Protein AF-A0A2M8KWB2-F1 (afdb_monomer_lite)

Organism: NCBI:txid1974864

Structure (mmCIF, N/CA/C/O backbone):
data_AF-A0A2M8KWB2-F1
#
_entry.id   AF-A0A2M8KWB2-F1
#
loop_
_atom_site.group_PDB
_atom_site.id
_atom_site.type_symbol
_atom_site.label_atom_id
_atom_site.label_alt_id
_atom_site.label_comp_id
_atom_site.label_asym_id
_atom_site.label_entity_id
_atom_site.label_seq_id
_atom_site.pdbx_PDB_ins_code
_atom_site.Cartn_x
_atom_site.Cartn_y
_atom_site.Cartn_z
_atom_site.occupancy
_atom_site.B_iso_or_equiv
_atom_site.auth_seq_id
_atom_site.auth_comp_id
_atom_site.auth_asym_id
_atom_site.auth_atom_id
_atom_site.pdbx_PDB_model_num
ATOM 1 N N . MET A 1 1 ? 12.563 4.131 -18.960 1.00 80.19 1 MET A N 1
ATOM 2 C CA . MET A 1 1 ? 11.314 4.667 -18.371 1.00 80.19 1 MET A CA 1
ATOM 3 C C . MET A 1 1 ? 10.938 3.999 -17.051 1.00 80.19 1 MET A C 1
ATOM 5 O O . MET A 1 1 ? 10.467 4.707 -16.171 1.00 80.19 1 MET A O 1
ATOM 9 N N . VAL A 1 2 ? 11.255 2.709 -16.856 1.00 88.00 2 VAL A N 1
ATOM 10 C CA . VAL A 1 2 ? 11.050 1.960 -15.592 1.00 88.00 2 VAL A CA 1
ATOM 11 C C . VAL A 1 2 ? 11.358 2.757 -14.321 1.00 88.00 2 VAL A C 1
ATOM 13 O O . VAL A 1 2 ? 10.531 2.782 -13.421 1.00 88.00 2 VAL A O 1
ATOM 16 N N . ILE A 1 3 ? 12.527 3.406 -14.232 1.00 90.50 3 ILE A N 1
ATOM 17 C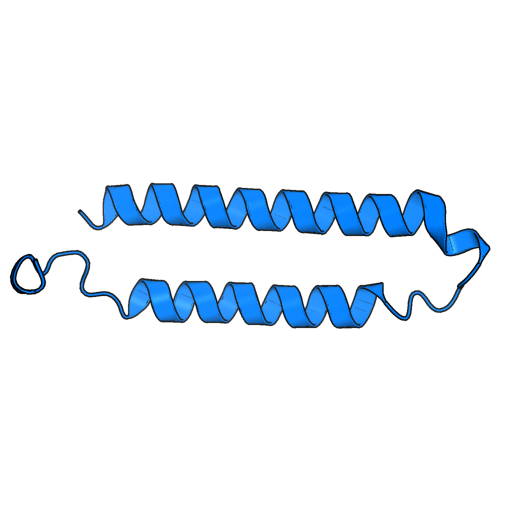 CA . ILE A 1 3 ? 12.965 4.095 -13.002 1.00 90.50 3 ILE A CA 1
ATOM 18 C C . ILE A 1 3 ? 12.005 5.231 -12.628 1.00 90.50 3 ILE A C 1
ATOM 20 O O . ILE A 1 3 ? 11.617 5.351 -11.471 1.00 90.50 3 ILE A O 1
ATOM 24 N N . ILE A 1 4 ? 11.585 6.037 -13.606 1.00 91.50 4 ILE A N 1
ATOM 25 C CA . ILE A 1 4 ? 10.655 7.151 -13.379 1.00 91.50 4 ILE A CA 1
ATOM 26 C C . ILE A 1 4 ? 9.288 6.601 -12.961 1.00 91.50 4 ILE A C 1
ATOM 28 O O . ILE A 1 4 ? 8.730 7.049 -11.961 1.00 91.50 4 ILE A O 1
ATOM 32 N N . SER A 1 5 ? 8.784 5.583 -13.668 1.00 92.31 5 SER A N 1
ATOM 33 C CA . SER A 1 5 ? 7.523 4.920 -13.323 1.00 92.31 5 SER A CA 1
ATOM 34 C C . SER A 1 5 ? 7.555 4.313 -11.921 1.00 92.31 5 SER A C 1
ATOM 36 O O . SER A 1 5 ? 6.581 4.431 -11.187 1.00 92.31 5 SER A O 1
ATOM 38 N N . LEU A 1 6 ? 8.680 3.710 -11.525 1.00 93.50 6 LEU A N 1
ATOM 39 C CA . LEU A 1 6 ? 8.874 3.140 -10.194 1.00 93.50 6 LEU A CA 1
ATOM 40 C C . LEU A 1 6 ? 8.843 4.223 -9.114 1.00 93.50 6 LEU A C 1
ATOM 42 O O . LEU A 1 6 ? 8.177 4.043 -8.102 1.00 93.50 6 LEU A O 1
ATOM 46 N N . ILE A 1 7 ? 9.519 5.354 -9.330 1.00 96.88 7 ILE A N 1
ATOM 47 C CA . ILE A 1 7 ? 9.503 6.478 -8.383 1.00 96.88 7 ILE A CA 1
ATOM 48 C C . ILE A 1 7 ? 8.076 7.003 -8.200 1.00 96.88 7 ILE A C 1
ATOM 50 O O . ILE A 1 7 ? 7.622 7.156 -7.068 1.00 96.88 7 ILE A O 1
ATOM 54 N N . ILE A 1 8 ? 7.350 7.231 -9.299 1.00 95.50 8 ILE A N 1
ATOM 55 C CA . ILE A 1 8 ? 5.956 7.696 -9.254 1.00 95.50 8 ILE A CA 1
ATOM 56 C C . ILE A 1 8 ? 5.074 6.670 -8.535 1.00 95.50 8 ILE A C 1
ATOM 58 O O . ILE A 1 8 ? 4.292 7.035 -7.658 1.00 95.50 8 ILE A O 1
ATOM 62 N N . PHE A 1 9 ? 5.227 5.385 -8.862 1.00 95.56 9 PHE A N 1
ATOM 63 C CA . PHE A 1 9 ? 4.485 4.302 -8.226 1.00 95.56 9 PHE A CA 1
ATOM 64 C C . PHE A 1 9 ? 4.730 4.250 -6.715 1.00 95.56 9 PHE A C 1
ATOM 66 O O . PHE A 1 9 ? 3.773 4.200 -5.947 1.00 95.56 9 PHE A O 1
ATOM 73 N N . LEU A 1 10 ? 5.989 4.329 -6.274 1.00 96.19 10 LEU A N 1
ATOM 74 C CA . LEU A 1 10 ? 6.338 4.339 -4.853 1.00 96.19 10 LEU A CA 1
ATOM 75 C C . LEU A 1 10 ? 5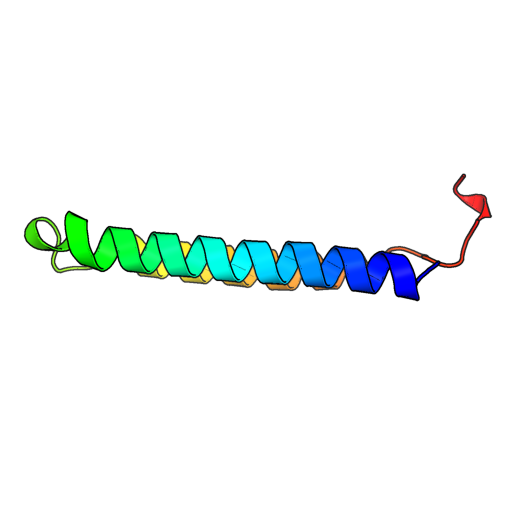.788 5.571 -4.128 1.00 96.19 10 LEU A C 1
ATOM 77 O O . LEU A 1 10 ? 5.364 5.455 -2.981 1.00 96.19 10 LEU A O 1
ATOM 81 N N . LEU A 1 11 ? 5.752 6.733 -4.785 1.00 97.75 11 LEU A N 1
ATOM 82 C CA . LEU A 1 11 ? 5.192 7.957 -4.212 1.00 97.75 11 LEU A CA 1
ATOM 83 C C . LEU A 1 11 ? 3.675 7.838 -4.018 1.00 97.75 11 LEU A C 1
ATOM 85 O O . LEU A 1 11 ? 3.166 8.160 -2.945 1.00 97.75 11 LEU A O 1
ATOM 89 N N . ILE A 1 12 ? 2.962 7.304 -5.015 1.00 95.94 12 ILE A N 1
ATOM 90 C CA . ILE A 1 12 ? 1.522 7.021 -4.916 1.00 95.94 12 ILE A CA 1
ATOM 91 C C . ILE A 1 12 ? 1.257 5.981 -3.825 1.00 95.94 12 ILE A C 1
ATOM 93 O O . ILE A 1 12 ? 0.382 6.181 -2.984 1.00 95.94 12 ILE A O 1
ATOM 97 N N . LEU A 1 13 ? 2.025 4.890 -3.809 1.00 96.31 13 LEU A N 1
ATOM 98 C CA . LEU A 1 13 ? 1.866 3.811 -2.839 1.00 96.31 13 LEU A CA 1
ATOM 99 C C . LEU A 1 13 ? 2.132 4.298 -1.409 1.00 96.31 13 LEU A C 1
ATOM 101 O O . LEU A 1 13 ? 1.351 4.018 -0.501 1.00 96.31 13 LEU A O 1
ATOM 105 N N . GLY A 1 14 ? 3.198 5.074 -1.212 1.00 97.50 14 GLY A N 1
ATOM 106 C CA . GLY A 1 14 ? 3.518 5.699 0.068 1.00 97.50 14 GLY A CA 1
ATOM 107 C C . GLY A 1 14 ? 2.432 6.675 0.520 1.00 97.50 14 GLY A C 1
ATOM 108 O O . GLY A 1 14 ? 1.998 6.617 1.670 1.00 97.50 14 GLY A O 1
ATOM 109 N N . GLY A 1 15 ? 1.931 7.516 -0.391 1.00 97.25 15 GLY A N 1
ATOM 110 C CA . GLY A 1 15 ? 0.817 8.427 -0.120 1.00 97.25 15 GLY A CA 1
ATOM 111 C C . GLY A 1 15 ? -0.465 7.692 0.274 1.00 97.25 15 GLY A C 1
ATOM 112 O O . GLY A 1 15 ? -1.128 8.081 1.233 1.00 97.25 15 GLY A O 1
ATOM 113 N N . TYR A 1 16 ? -0.777 6.585 -0.402 1.00 95.94 16 TYR A N 1
ATOM 114 C CA . TYR A 1 16 ? -1.911 5.729 -0.062 1.00 95.94 16 TYR A CA 1
ATOM 115 C C . TYR A 1 16 ? -1.773 5.118 1.337 1.00 95.94 16 TYR A C 1
ATOM 117 O O . TYR A 1 16 ? -2.716 5.178 2.123 1.00 95.94 16 TYR A O 1
ATOM 125 N N . ILE A 1 17 ? -0.597 4.580 1.680 1.00 95.88 17 ILE A N 1
ATOM 126 C CA . ILE A 1 17 ? -0.334 4.013 3.011 1.00 95.88 17 ILE A CA 1
ATOM 127 C C . ILE A 1 17 ? -0.476 5.090 4.092 1.00 95.88 17 ILE A C 1
ATOM 129 O O . ILE A 1 17 ? -1.136 4.856 5.104 1.00 95.88 17 ILE A O 1
ATOM 133 N N . ALA A 1 18 ? 0.094 6.278 3.872 1.00 97.38 18 ALA A N 1
ATOM 134 C CA . ALA A 1 18 ? -0.014 7.397 4.804 1.00 97.38 18 ALA A CA 1
ATOM 135 C C . ALA A 1 18 ? -1.475 7.837 4.995 1.00 97.38 18 ALA A C 1
ATOM 137 O O . ALA A 1 18 ? -1.921 8.033 6.126 1.00 97.38 18 ALA A O 1
ATOM 138 N N . PHE A 1 19 ? -2.239 7.930 3.905 1.00 95.81 19 PHE A N 1
ATOM 139 C CA . PHE A 1 19 ? -3.659 8.265 3.946 1.00 95.81 19 PHE A CA 1
ATOM 140 C C . PHE A 1 19 ? -4.481 7.204 4.690 1.00 95.81 19 PHE A C 1
ATOM 142 O O . PHE A 1 19 ? -5.262 7.541 5.579 1.00 95.81 19 PHE A O 1
ATOM 149 N N . ALA A 1 20 ? -4.272 5.921 4.388 1.00 95.00 20 ALA A N 1
ATOM 150 C CA . ALA A 1 20 ? -4.945 4.819 5.069 1.00 95.00 20 ALA A CA 1
ATOM 151 C C . ALA A 1 20 ? -4.627 4.806 6.574 1.00 95.00 20 ALA A C 1
ATOM 153 O O . ALA A 1 20 ? -5.532 4.650 7.394 1.00 95.00 20 ALA A O 1
ATOM 154 N N . ALA A 1 21 ? -3.366 5.036 6.951 1.00 94.12 21 ALA A N 1
ATOM 155 C CA . ALA A 1 21 ? -2.951 5.137 8.347 1.00 94.12 21 ALA A CA 1
ATOM 156 C C . ALA A 1 21 ? -3.607 6.329 9.062 1.00 94.12 21 ALA A C 1
ATOM 158 O O . ALA A 1 21 ? -4.115 6.168 10.173 1.00 94.12 21 ALA A O 1
ATOM 159 N N . ALA A 1 22 ? -3.655 7.500 8.419 1.00 94.88 22 ALA A N 1
ATOM 160 C CA . ALA A 1 22 ? -4.325 8.682 8.957 1.00 94.88 22 ALA A CA 1
ATOM 161 C C . ALA A 1 22 ? -5.830 8.443 9.156 1.00 94.88 22 ALA A C 1
ATOM 163 O O . ALA A 1 22 ? -6.387 8.832 10.181 1.00 94.88 22 ALA A O 1
ATOM 164 N N . LEU A 1 23 ? -6.478 7.750 8.218 1.00 92.19 23 LEU A N 1
ATOM 165 C CA . LEU A 1 23 ? -7.896 7.411 8.299 1.00 92.19 23 LEU A CA 1
ATOM 166 C C . LEU A 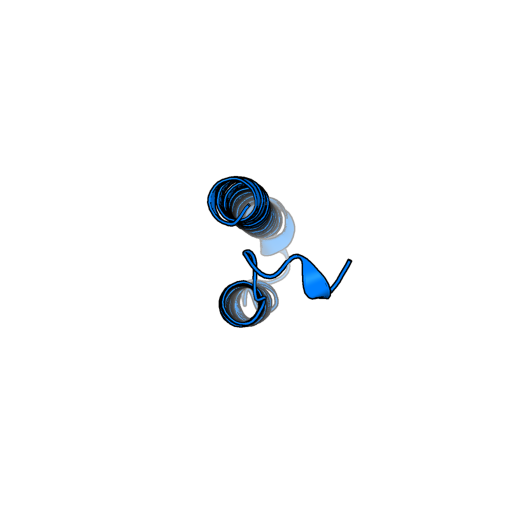1 23 ? -8.169 6.423 9.439 1.00 92.19 23 LEU A C 1
ATOM 168 O O . LEU A 1 23 ? -9.078 6.648 10.235 1.00 92.19 23 LEU A O 1
ATOM 172 N N . ILE A 1 24 ? -7.339 5.385 9.589 1.00 91.62 24 ILE A N 1
ATOM 173 C CA . ILE A 1 24 ? -7.417 4.455 10.725 1.00 91.62 24 ILE A CA 1
ATOM 174 C C . ILE A 1 24 ? -7.226 5.208 12.045 1.00 91.62 24 ILE A C 1
ATOM 176 O O . ILE A 1 24 ? -8.002 5.005 12.975 1.00 91.62 24 ILE A O 1
ATOM 180 N N . TYR A 1 25 ? -6.226 6.087 12.135 1.00 90.69 25 TYR A N 1
ATOM 181 C CA . TYR A 1 25 ? -5.976 6.894 13.330 1.00 90.69 25 TYR A CA 1
ATOM 182 C C . TYR A 1 25 ? -7.162 7.804 13.670 1.00 90.69 25 TYR A C 1
ATOM 184 O O . TYR A 1 25 ? -7.573 7.874 14.829 1.00 90.69 25 TYR A O 1
ATOM 192 N N . HIS A 1 26 ? -7.744 8.460 12.665 1.00 89.75 26 HIS A N 1
ATOM 193 C CA . HIS A 1 26 ? -8.903 9.328 12.833 1.00 89.75 26 HIS A CA 1
ATOM 194 C C . HIS A 1 26 ? -10.125 8.539 13.317 1.00 89.75 26 HIS A C 1
ATOM 196 O O . HIS A 1 26 ? -10.729 8.893 14.326 1.00 89.75 26 HIS A O 1
ATOM 202 N N . VAL A 1 27 ? -10.453 7.420 12.666 1.00 87.50 27 VAL A N 1
ATOM 203 C CA . VAL A 1 27 ? -11.564 6.553 13.089 1.00 87.50 27 VAL A CA 1
ATOM 204 C C . VAL A 1 27 ? -11.334 6.042 14.511 1.00 87.50 27 VAL A C 1
ATOM 206 O O . VAL A 1 27 ? -12.251 6.076 15.330 1.00 87.50 27 VAL A O 1
ATOM 209 N N . ARG A 1 28 ? -10.103 5.631 14.841 1.00 83.81 28 ARG A N 1
ATOM 210 C CA . ARG A 1 28 ? -9.779 5.177 16.195 1.00 83.81 28 ARG A CA 1
ATOM 211 C C . ARG A 1 28 ? -9.978 6.275 17.238 1.00 83.81 28 ARG A C 1
ATOM 213 O O . ARG A 1 28 ? -10.592 6.046 18.270 1.00 83.81 28 ARG A O 1
ATOM 220 N N . THR A 1 29 ? -9.484 7.472 16.960 1.00 85.44 29 THR A N 1
ATOM 221 C CA . THR A 1 29 ? -9.512 8.572 17.928 1.00 85.44 29 THR A CA 1
ATOM 222 C C . THR A 1 29 ? -10.917 9.145 18.124 1.00 85.44 29 THR A C 1
ATOM 224 O O . THR A 1 29 ? -11.265 9.505 19.242 1.00 85.44 29 THR A O 1
ATOM 227 N N . TYR A 1 30 ? -11.729 9.226 17.064 1.00 83.94 30 TYR A N 1
ATOM 228 C CA . TYR A 1 30 ? -12.964 10.025 17.083 1.00 83.94 30 TYR A CA 1
ATOM 229 C C . TYR A 1 30 ? -14.268 9.225 16.956 1.00 83.94 30 TYR A C 1
ATOM 231 O O . TYR A 1 30 ? -15.338 9.794 17.159 1.00 83.94 30 TYR A O 1
ATOM 239 N N . VAL A 1 31 ? -14.221 7.931 16.615 1.00 73.50 31 VAL A N 1
ATOM 240 C CA . VAL A 1 31 ? -15.435 7.120 16.367 1.00 73.50 31 VAL A CA 1
ATOM 241 C C . VAL A 1 31 ? -15.614 5.990 17.393 1.00 73.50 31 VAL A C 1
ATOM 243 O O . VAL A 1 31 ? -16.743 5.568 17.645 1.00 73.50 31 VAL A O 1
ATOM 246 N N . ILE A 1 32 ? -14.535 5.525 18.035 1.00 61.12 32 ILE A N 1
ATOM 247 C CA . ILE A 1 32 ? -14.535 4.326 18.898 1.00 61.12 32 ILE A CA 1
ATOM 248 C C . ILE A 1 32 ? -15.443 4.420 20.128 1.00 61.12 32 ILE A C 1
ATOM 250 O O . ILE A 1 32 ? -15.906 3.379 20.590 1.00 61.12 32 ILE A O 1
ATOM 254 N N . GLU A 1 33 ? -15.782 5.613 20.630 1.00 61.22 33 GLU A N 1
ATOM 255 C CA . GLU A 1 33 ? -16.716 5.730 21.766 1.00 61.22 33 GLU A CA 1
ATOM 256 C C . GLU A 1 33 ? -18.084 5.070 21.499 1.00 61.22 33 GLU A C 1
ATOM 258 O O . GLU A 1 33 ? -18.791 4.736 22.447 1.00 61.22 33 GLU A O 1
ATOM 263 N N . LYS A 1 34 ? -18.458 4.835 20.228 1.00 61.75 34 LYS A N 1
ATOM 264 C CA . LYS A 1 34 ? -19.736 4.209 19.848 1.00 61.75 34 LYS A CA 1
ATOM 265 C C . LYS A 1 34 ? -19.654 2.760 19.356 1.00 61.75 34 LYS A C 1
ATOM 267 O O . LYS A 1 34 ? -20.701 2.123 19.282 1.00 61.75 34 LYS A O 1
ATOM 272 N N . ASP A 1 35 ? -18.474 2.224 19.037 1.00 62.47 35 ASP A N 1
ATOM 273 C CA . ASP A 1 35 ? -18.334 0.837 18.558 1.00 62.47 35 ASP A CA 1
ATOM 274 C C . ASP A 1 35 ? -17.028 0.178 19.057 1.00 62.47 35 ASP A C 1
ATOM 276 O O . ASP A 1 35 ? -15.978 0.286 18.411 1.00 62.47 35 ASP A O 1
ATOM 280 N N . PRO A 1 36 ? -17.070 -0.545 20.194 1.00 62.16 36 PRO A N 1
ATOM 281 C CA . PRO A 1 36 ? -15.891 -1.174 20.790 1.00 62.16 36 PRO A CA 1
ATOM 282 C C . PRO A 1 36 ? -15.342 -2.338 19.956 1.00 62.16 36 PRO A C 1
ATOM 284 O O . PRO A 1 36 ? -14.211 -2.775 20.174 1.00 62.16 36 PRO A O 1
ATOM 287 N N . THR A 1 37 ? -16.105 -2.851 18.986 1.00 69.88 37 THR A N 1
ATOM 288 C CA . THR A 1 37 ? -15.691 -4.014 18.190 1.00 69.88 37 THR A CA 1
ATOM 289 C C . THR A 1 37 ? -14.701 -3.665 17.084 1.00 69.88 37 THR A C 1
ATOM 291 O O . THR A 1 37 ? -14.063 -4.563 16.541 1.00 69.88 37 THR A O 1
ATOM 294 N N . HIS A 1 38 ? -14.522 -2.375 16.766 1.00 68.38 38 HIS A N 1
ATOM 295 C CA . HIS A 1 38 ? -13.648 -1.920 15.678 1.00 68.38 38 HIS A CA 1
ATOM 296 C C . HIS A 1 38 ? -13.953 -2.615 14.335 1.00 68.38 38 HIS A C 1
ATOM 298 O O . HIS A 1 38 ? -13.067 -2.732 13.481 1.00 68.38 38 HIS A O 1
ATOM 304 N N . ASN A 1 39 ? -15.196 -3.071 14.135 1.00 75.25 39 ASN A N 1
ATOM 305 C CA . ASN A 1 39 ? -15.571 -3.977 13.047 1.00 75.25 39 ASN A CA 1
ATOM 306 C C . ASN A 1 39 ? -15.279 -3.414 11.651 1.00 75.25 39 ASN A C 1
ATOM 308 O O . ASN A 1 39 ? -15.113 -4.179 10.708 1.00 75.25 39 ASN A O 1
ATOM 312 N N . PHE A 1 40 ? -15.166 -2.093 11.506 1.00 80.62 40 PHE A N 1
ATOM 313 C CA . PHE A 1 40 ? -14.816 -1.444 10.243 1.00 80.62 40 PHE A CA 1
ATOM 314 C C . PHE A 1 40 ? -13.307 -1.441 9.934 1.00 80.62 40 PHE A C 1
ATOM 316 O O . PHE A 1 40 ? -12.907 -1.485 8.771 1.00 80.62 40 PHE A O 1
ATOM 323 N N . ILE A 1 41 ? -12.446 -1.413 10.956 1.00 86.38 41 ILE A N 1
ATOM 324 C CA . ILE A 1 41 ? -10.998 -1.228 10.773 1.00 86.38 41 ILE A CA 1
ATOM 325 C C . ILE A 1 41 ? -10.357 -2.484 10.178 1.00 86.38 41 ILE A C 1
ATOM 327 O O . ILE A 1 41 ? -9.529 -2.379 9.274 1.00 86.38 41 ILE A O 1
ATOM 331 N N . MET A 1 42 ? -10.740 -3.671 10.656 1.00 87.88 42 MET A N 1
ATOM 332 C CA . MET A 1 42 ? -10.124 -4.920 10.202 1.00 87.88 42 MET A CA 1
ATOM 333 C C . MET A 1 42 ? -10.413 -5.216 8.716 1.00 87.88 42 MET A C 1
ATOM 335 O O . MET A 1 42 ? -9.452 -5.419 7.970 1.00 87.88 42 MET A O 1
ATOM 339 N N . PRO A 1 43 ? -11.670 -5.158 8.225 1.00 91.06 43 PRO A N 1
ATOM 340 C CA . PRO A 1 43 ? -11.956 -5.298 6.798 1.00 91.06 43 PRO A CA 1
ATOM 341 C C . PRO A 1 43 ? -11.253 -4.235 5.951 1.00 91.06 43 PRO A C 1
ATOM 343 O O . PRO A 1 43 ? -10.710 -4.563 4.900 1.00 91.06 43 PRO A O 1
ATOM 346 N N . PHE A 1 44 ? -11.201 -2.980 6.417 1.00 92.56 44 PHE A N 1
ATOM 347 C CA . PHE A 1 44 ? -10.506 -1.905 5.707 1.00 92.56 44 PHE A CA 1
ATOM 348 C C . PHE A 1 44 ? -9.012 -2.203 5.529 1.00 92.56 44 PHE A C 1
ATOM 350 O O . PHE A 1 44 ? -8.493 -2.072 4.419 1.00 92.56 44 PHE A O 1
ATOM 357 N N . ILE A 1 45 ? -8.325 -2.648 6.587 1.00 92.19 45 ILE A N 1
ATOM 358 C CA . ILE A 1 45 ? -6.905 -3.026 6.526 1.00 92.19 45 ILE A CA 1
ATOM 359 C C . ILE A 1 45 ? -6.701 -4.192 5.554 1.00 92.19 45 ILE A C 1
ATOM 361 O O . ILE A 1 45 ? -5.802 -4.134 4.717 1.00 92.19 45 ILE A O 1
ATOM 365 N N . VAL A 1 46 ? -7.544 -5.226 5.631 1.00 94.88 46 VAL A N 1
ATOM 366 C CA . VAL A 1 46 ? -7.443 -6.408 4.760 1.00 94.88 46 VAL A CA 1
ATOM 367 C C . VAL A 1 46 ? -7.620 -6.023 3.291 1.00 94.88 46 VAL A C 1
ATOM 369 O O . VAL A 1 46 ? -6.774 -6.360 2.464 1.00 94.88 46 VAL A O 1
A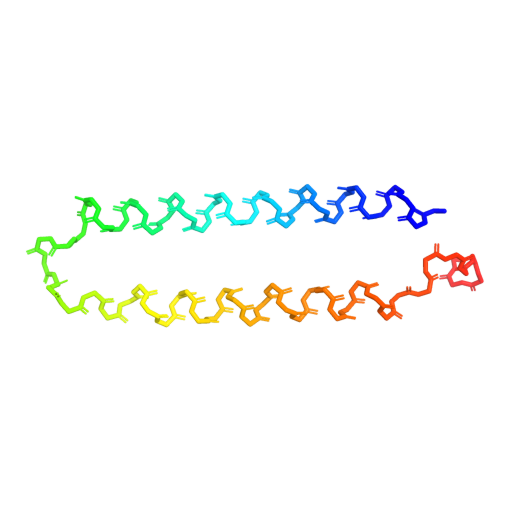TOM 372 N N . VAL A 1 47 ? -8.675 -5.273 2.962 1.00 95.62 47 VAL A N 1
ATOM 373 C CA . VAL A 1 47 ? -8.939 -4.820 1.587 1.00 95.62 47 VAL A CA 1
ATOM 374 C C . VAL A 1 47 ? -7.815 -3.914 1.086 1.00 95.62 47 VAL A C 1
ATOM 376 O O . VAL A 1 47 ? -7.335 -4.099 -0.031 1.00 95.62 47 VAL A O 1
ATOM 379 N N . SER A 1 48 ? -7.337 -2.986 1.918 1.00 95.44 48 SER A N 1
ATOM 380 C CA . SER A 1 48 ? -6.224 -2.100 1.559 1.00 95.44 48 SER A CA 1
ATOM 381 C C . SER A 1 48 ? -4.940 -2.885 1.277 1.00 95.44 48 SER A C 1
ATOM 383 O O . SER A 1 48 ? -4.251 -2.615 0.296 1.00 95.44 48 SER A O 1
ATOM 385 N N . GLY A 1 49 ? -4.641 -3.907 2.085 1.00 95.31 49 GLY A N 1
ATOM 386 C CA . GLY A 1 49 ? -3.505 -4.803 1.864 1.00 95.31 49 GLY A CA 1
ATOM 387 C C . GLY A 1 49 ? -3.605 -5.575 0.546 1.00 95.31 49 GLY A C 1
ATOM 388 O O . GLY A 1 49 ? -2.631 -5.639 -0.205 1.00 95.31 49 GLY A O 1
ATOM 389 N N . ILE A 1 50 ? -4.791 -6.100 0.217 1.00 97.44 50 ILE A N 1
ATOM 390 C CA . ILE A 1 50 ? -5.039 -6.774 -1.068 1.00 97.44 50 ILE A CA 1
ATOM 391 C C . ILE A 1 50 ? -4.804 -5.811 -2.237 1.00 97.44 50 ILE A C 1
ATOM 393 O O . ILE A 1 50 ? -4.127 -6.173 -3.198 1.00 97.44 50 ILE A O 1
ATOM 397 N N . LEU A 1 51 ? -5.313 -4.578 -2.156 1.00 95.88 51 LEU A N 1
ATOM 398 C CA . LEU A 1 51 ? -5.131 -3.572 -3.206 1.00 95.88 51 LEU A CA 1
ATOM 399 C C . LEU A 1 51 ? -3.658 -3.200 -3.405 1.00 95.88 51 LEU A C 1
ATOM 401 O O . LEU A 1 51 ? -3.211 -3.093 -4.546 1.00 95.88 51 LEU A O 1
ATOM 405 N N . ILE A 1 52 ? -2.885 -3.075 -2.321 1.00 96.25 52 ILE A N 1
ATOM 406 C CA . ILE A 1 52 ? -1.433 -2.864 -2.388 1.00 96.25 52 ILE A CA 1
ATOM 407 C C . ILE A 1 52 ? -0.763 -4.009 -3.157 1.00 96.25 52 ILE A C 1
ATOM 409 O O . ILE A 1 52 ? -0.031 -3.755 -4.114 1.00 96.25 52 ILE A O 1
ATOM 413 N N . ILE A 1 53 ? -1.052 -5.264 -2.804 1.00 96.75 53 ILE A N 1
ATOM 414 C CA . ILE A 1 53 ? -0.476 -6.438 -3.480 1.00 96.75 53 ILE A CA 1
ATOM 415 C C . ILE A 1 53 ? -0.849 -6.449 -4.968 1.00 96.75 53 ILE A C 1
ATOM 417 O O . ILE A 1 53 ? 0.023 -6.614 -5.823 1.00 96.75 53 ILE A O 1
ATOM 421 N N . LEU A 1 54 ? -2.127 -6.232 -5.291 1.00 97.00 54 LEU A N 1
ATOM 422 C CA . LEU A 1 54 ? -2.596 -6.181 -6.676 1.00 97.00 54 LEU A CA 1
ATOM 423 C C . LEU A 1 54 ? -1.908 -5.066 -7.465 1.00 97.00 54 LEU A C 1
ATOM 425 O O . LEU A 1 54 ? -1.494 -5.297 -8.598 1.00 97.00 54 LEU A O 1
ATOM 429 N N . SER A 1 55 ? -1.729 -3.886 -6.868 1.00 95.44 55 SER A N 1
ATOM 430 C CA . SER A 1 55 ? -1.040 -2.769 -7.518 1.00 95.44 55 SER A CA 1
ATOM 431 C C . SER A 1 55 ? 0.403 -3.116 -7.892 1.00 95.44 55 SER A C 1
ATOM 433 O O . SER A 1 55 ? 0.841 -2.792 -8.994 1.00 95.44 55 SER A O 1
ATOM 435 N N . ILE A 1 56 ? 1.113 -3.854 -7.030 1.00 95.31 56 ILE A N 1
ATOM 436 C CA . ILE A 1 56 ? 2.481 -4.315 -7.290 1.00 95.31 56 ILE A CA 1
ATOM 437 C C . ILE A 1 56 ? 2.481 -5.330 -8.437 1.00 95.31 56 ILE A C 1
ATOM 439 O O . ILE A 1 56 ? 3.288 -5.218 -9.358 1.00 95.31 56 ILE A O 1
ATOM 443 N N . ILE A 1 57 ? 1.554 -6.294 -8.425 1.00 96.19 57 ILE A N 1
ATOM 444 C CA . ILE A 1 57 ? 1.422 -7.290 -9.499 1.00 96.19 57 ILE A CA 1
ATOM 445 C C . ILE A 1 57 ? 1.154 -6.605 -10.842 1.00 96.19 57 ILE A C 1
ATOM 447 O O . ILE A 1 57 ? 1.798 -6.938 -11.837 1.00 96.19 57 ILE A O 1
ATOM 451 N N . PHE A 1 58 ? 0.226 -5.648 -10.885 1.00 93.88 58 PHE A N 1
ATOM 452 C CA . PHE A 1 58 ? -0.076 -4.910 -12.108 1.00 93.88 58 PHE A CA 1
ATOM 453 C C . PHE A 1 58 ? 1.106 -4.066 -12.568 1.00 93.88 58 PHE A C 1
ATOM 455 O O . PHE A 1 58 ? 1.428 -4.101 -13.752 1.00 93.88 58 PHE A O 1
ATOM 462 N N . PHE A 1 59 ? 1.800 -3.389 -11.650 1.00 93.81 59 PHE A N 1
ATOM 463 C CA . PHE A 1 59 ? 3.004 -2.637 -11.981 1.00 93.81 59 PHE A CA 1
ATOM 464 C C . PHE A 1 59 ? 4.057 -3.539 -12.639 1.00 93.81 59 PHE A C 1
ATOM 466 O O . PHE A 1 59 ? 4.593 -3.198 -13.686 1.00 93.81 59 PHE A O 1
ATOM 473 N N . LEU A 1 60 ? 4.318 -4.727 -12.091 1.00 91.88 60 LEU A N 1
ATOM 474 C CA . LEU A 1 60 ? 5.310 -5.655 -12.646 1.00 91.88 60 LEU A CA 1
ATOM 475 C C . LEU A 1 60 ? 4.919 -6.243 -14.012 1.00 91.88 60 LEU A C 1
ATOM 477 O O . LEU A 1 60 ? 5.798 -6.658 -14.763 1.00 91.88 60 LEU A O 1
ATOM 481 N N . ARG A 1 61 ? 3.623 -6.296 -14.341 1.00 91.19 61 ARG A N 1
ATOM 482 C CA . ARG A 1 61 ? 3.134 -6.813 -15.631 1.00 91.19 61 ARG A CA 1
ATOM 483 C C . ARG A 1 61 ? 3.224 -5.807 -16.774 1.00 91.19 61 ARG A C 1
ATOM 485 O O . ARG A 1 61 ? 3.127 -6.218 -17.927 1.00 91.19 61 ARG A O 1
ATOM 492 N N . VAL A 1 62 ? 3.380 -4.516 -16.485 1.00 88.12 62 VAL A N 1
ATOM 493 C CA . VAL A 1 62 ? 3.503 -3.495 -17.528 1.00 88.12 62 VAL A CA 1
ATOM 494 C C . VAL A 1 62 ? 4.908 -3.562 -18.142 1.00 88.12 62 VAL A C 1
ATOM 496 O O . VAL A 1 62 ? 5.901 -3.487 -17.414 1.00 88.12 62 VAL A O 1
ATOM 499 N N . PRO A 1 63 ? 5.034 -3.670 -19.475 1.00 87.75 63 PRO A N 1
ATOM 500 C CA . PRO A 1 63 ? 6.326 -3.674 -20.150 1.00 87.75 63 PRO A CA 1
ATOM 501 C C . PRO A 1 63 ? 6.881 -2.243 -20.248 1.00 87.75 63 PRO A C 1
ATOM 503 O O . PRO A 1 63 ? 6.894 -1.617 -21.299 1.00 87.75 63 PRO A O 1
ATOM 506 N N . TRP A 1 64 ? 7.374 -1.708 -19.132 1.00 85.31 64 TRP A N 1
ATOM 507 C CA . TRP A 1 64 ? 7.837 -0.318 -18.964 1.00 85.31 64 TRP A CA 1
ATOM 508 C C . TRP A 1 64 ? 8.940 0.174 -19.914 1.00 85.31 64 TRP A C 1
ATOM 510 O O . TRP A 1 64 ? 9.266 1.362 -19.908 1.00 85.31 64 TRP A O 1
ATOM 520 N N . ASN A 1 65 ? 9.591 -0.731 -20.639 1.00 82.00 65 ASN A N 1
ATOM 521 C CA . ASN A 1 65 ? 10.643 -0.407 -21.602 1.00 82.00 65 ASN A CA 1
ATOM 522 C C . ASN A 1 65 ? 10.185 -0.578 -23.052 1.00 82.00 65 ASN A C 1
ATOM 524 O O . ASN A 1 65 ? 10.947 -0.245 -23.956 1.00 82.00 65 ASN A O 1
ATOM 528 N N . ASP A 1 66 ? 8.979 -1.095 -23.272 1.00 80.12 66 ASP A N 1
ATOM 529 C CA . ASP A 1 66 ? 8.466 -1.337 -24.607 1.00 80.12 66 ASP A CA 1
ATOM 530 C C . ASP A 1 66 ? 7.709 -0.099 -25.096 1.00 80.12 66 ASP A C 1
ATOM 532 O O . ASP A 1 66 ? 6.590 0.192 -24.675 1.00 80.12 66 ASP A O 1
ATOM 536 N N . LEU A 1 67 ? 8.377 0.674 -25.953 1.00 64.19 67 LEU A N 1
ATOM 537 C CA . LEU A 1 67 ? 7.822 1.866 -26.597 1.00 64.19 67 LEU A CA 1
ATOM 538 C C . LEU A 1 67 ? 6.867 1.520 -27.750 1.00 64.19 67 LEU A C 1
ATOM 540 O O . LEU A 1 67 ? 6.261 2.429 -28.299 1.00 64.19 67 LEU A O 1
ATOM 544 N N . SER A 1 68 ? 6.719 0.241 -28.120 1.00 64.25 68 SER A N 1
ATOM 545 C CA . SER A 1 68 ? 5.832 -0.190 -29.215 1.00 64.25 68 SER A CA 1
ATOM 546 C C . SER A 1 68 ? 4.333 -0.132 -28.880 1.00 64.25 68 SER A C 1
ATOM 548 O O . SER A 1 68 ? 3.499 -0.318 -29.763 1.00 64.25 68 SER A O 1
ATOM 550 N N . LEU A 1 69 ? 3.988 0.125 -27.613 1.00 58.50 69 LEU A N 1
ATOM 551 C CA . LEU A 1 69 ? 2.616 0.304 -27.120 1.00 58.50 69 LEU A CA 1
ATOM 552 C C . LEU A 1 69 ? 2.149 1.776 -27.110 1.00 58.50 69 LEU A C 1
ATOM 554 O O . LEU A 1 69 ? 1.054 2.053 -26.617 1.00 58.50 69 LEU A O 1
ATOM 558 N N . LEU A 1 70 ? 2.972 2.701 -27.617 1.00 54.12 70 LEU A N 1
ATOM 559 C CA . LEU A 1 70 ? 2.685 4.130 -27.809 1.00 54.12 70 LEU A CA 1
ATOM 560 C C . LEU A 1 70 ? 2.565 4.448 -29.303 1.00 54.12 70 LEU A C 1
ATOM 562 O O . LEU A 1 70 ? 1.672 5.256 -29.638 1.00 54.12 70 LEU A O 1
#

pLDDT: mean 87.03, std 11.93, range [54.12, 97.75]

Radius of gyration: 16.83 Å; chains: 1; bounding box: 33×17×51 Å

Foldseek 3Di:
DLVVLVVVLVVVLVVLVVVLVVVLVCCVVPPCVPPVVVVVNVVSVVVSVVVSVVSVVVSVPDPVPDPVVD

Secondary structure (DSSP, 8-state):
-HHHHHHHHHHHHHHHHHHHHHHHHHHHHHHGGG-TT-TTHHHHHHHHHHHHHHHHHHHHHS-TT-GGG-

Sequence (70 aa):
MVIISLIIFLLILGGYIAFAAALIYHVRTYVIEKDPTHNFIMPFIVVSGILIILSIIFFLRVPWNDLSLL

=== Feature glossary ===
The record interleaves many kinds of information about one protein. Here is each kind framed as the question it answers.

Q: What are the backbone torsion angles?
A: φ (phi) and ψ (psi) are the two rotatable backbone dihedrals per residue: φ is the C(i-1)–N–Cα–C torsion, ψ is the N–Cα–C–N(i+1) torsion, both in degrees on (−180°, 180°]. α-helical residues cluster near (−60°, −45°); β-strand residues near (−120°, +130°). A Ramachandran plot is simply a scatter of (φ, ψ) for every residue.

Q: What is the amino-acid chain?
A: This is the polypeptide sequence — one letter per residue, N-terminus first. Length ranges from a few dozen residues for small domains to over a thousand for large multi-domain proteins.

Q: How mobile is each atom in the crystal?
A: For experimental (PDB) structures, the B-factor (temperature factor) quantifies the positional spread of each atom in the crystal — a combination of thermal vibration and static disorder — in units of Å². High B-factors mark flexible loops or poorly resolved regions; low B-factors mark the rigid, well-ordered core.

Q: Are the domains correctly placed relative to each other?
A: Predicted Aligned Error (PAE) is an AlphaFold confidence matrix: entry (i, j) is the expected error in the position of residue j, in ångströms, when the prediction is superimposed on the true structure at residue i. Low PAE within a block of residues means that block is internally rigid and well-predicted; high PAE between two blocks means their relative placement is uncertain even if each block individually is confident.

Q: How confident is the AlphaFold model at each residue?
A: pLDDT is the predicted lDDT-Cα score: AlphaFold's confidence that the local environment of each residue (all inter-atomic distances within 15 Å) is correctly placed. It is a per-residue number between 0 and 100, with higher meaning more reliable.

Q: What family and function is it annotated with?
A: Functional annotations link the protein to curated databases. InterPro entries identify conserved domains and families by matching the sequence against member-database signatures (Pfam, PROSITE, CDD, …). Gene Ontology (GO) terms describe molecular function, biological process, and cellular component in a controlled vocabulary. CATH places the structure in a hierarchical fold classification (Class/Architecture/Topology/Homologous-superfamily). The organism is the source species.

Q: How big and how compact is the whole molecule?
A: Three whole-structure scalars: the radius of gyration (RMS distance of Cα from centroid, in Å), the count of Cα–Cα contacts (pairs closer than 8 Å and separated by more than four residues in sequence — i.e. tertiary, not local, contacts), and the bounding-box dimensions. Together they distinguish compact globular folds from extended fibres or disordered chains.

Q: What known structures does this most resemble?
A: The Foldseek neighbor l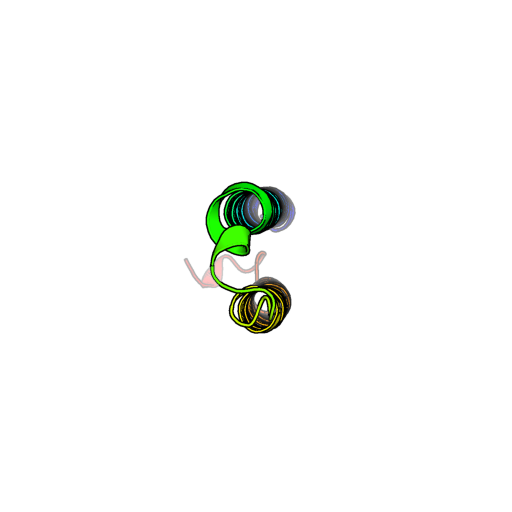ist gives the closest experimentally determined structures in the PDB, ranked by structural alignment. TM-score near 1 means near-identical fold; near 0.3 means only rough topology match. This is how one finds what a novel AlphaFold prediction most resembles in the solved-structure universe.

Q: Which residues are buried vs exposed?
A: SASA measures how much of the protein is reachable by solvent. It is computed by rolling a water-sized probe over the atomic surface and summing the exposed area (Å²). Per-residue SASA distinguishes core (buried, low SASA) from surface (exposed, high SASA) residues; total SASA is a whole-molecule size measure.

Q: Which residues are in helices, strands, or loops?
A: Eight-state secondary structure (DSSP): H is the canonical α-helix, G the tighter 3₁₀-helix, I the wider π-helix; E/B are β-structure, T and S are turns and bends, and '-' is everything else. DSSP derives these from the pattern of main-chain N–H···O=C hydrogen bonds, not from the sequence.

Q: Where is each backbone atom in 3D?
A: Structure coordinates are given as an mmCIF _atom_site loop: one row per atom with element, residue name, chain id, sequence number, and x/y/z position in Å. Only the four main-chain atoms per residue are included here; side chains are omitted t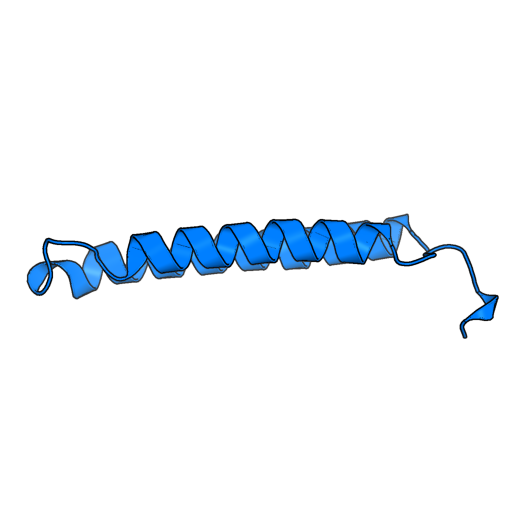o keep the record compact.

Q: What if only a Cα trace is available?
A: Three-state secondary structure (P-SEA) collapses the eight DSSP classes into helix (a), strand (b), and coil (c). P-SEA assigns these from Cα geometry alone — distances and angles — without requiring backbone oxygens, so it works on any Cα trace.

Q: What do the rendered images show?
A: The six renders are orthographic views along the three Cartesian axes in both directions. Representation (cartoon, sticks, or surface) and color scheme (sequence-rainbow or by-chain) vary across proteins so the training set covers all the common visualization conventions.

Q: What does the local fold look like, residue by residue?
A: Foldseek's 3Di representation compresses backbone geometry into a per-residue letter drawn from a learned twenty-state alphabet. It captures the tertiary interaction pattern around each residue — which residues are packed against it in space, regardless of where they are in sequence.

Q: What do the diagnostic plots show?
A: The contact map is a binary N×N matrix image: pixel (i, j) is dark where Cα_i and Cα_j are within 8 Å and |i−j|>4. Because the |i−j|>4 filter removes local helical contacts, off-diagonal stripes parallel to the main diagonal indicate parallel β-sheets; stripes perpendicular to it indicate antiparallel β-sheets. The Ramachandran plot scatters every residue's (φ, ψ) pair against the sterically allowed regions. The PAE heatmap renders the predicted-aligned-error matrix.